Protein AF-A0A7W9GZY9-F1 (afdb_monomer_lite)

Organism: NCBI:txid36816

Structure (mmCIF, N/CA/C/O backbone):
data_AF-A0A7W9GZY9-F1
#
_entry.id   AF-A0A7W9GZY9-F1
#
loop_
_atom_site.group_PDB
_atom_site.id
_atom_site.type_symbol
_atom_site.label_atom_id
_atom_site.label_alt_id
_atom_site.label_comp_id
_atom_site.label_asym_id
_atom_site.label_entity_id
_atom_site.label_seq_id
_atom_site.pdbx_PDB_ins_code
_atom_site.Cartn_x
_atom_site.Cartn_y
_atom_site.Cartn_z
_atom_site.occupancy
_atom_site.B_iso_or_equiv
_atom_site.auth_seq_id
_atom_site.auth_comp_id
_atom_site.auth_asym_id
_atom_site.auth_atom_id
_atom_site.pdbx_PDB_model_num
ATOM 1 N N . MET A 1 1 ? 15.748 34.956 -6.530 1.00 38.41 1 MET A N 1
ATOM 2 C CA . MET A 1 1 ? 16.779 33.923 -6.765 1.00 38.41 1 MET A CA 1
ATOM 3 C C . MET A 1 1 ? 16.894 33.105 -5.485 1.00 38.41 1 MET A C 1
ATOM 5 O O . MET A 1 1 ? 17.494 33.582 -4.536 1.00 38.41 1 MET A O 1
ATOM 9 N N . TRP A 1 2 ? 16.188 31.975 -5.385 1.00 44.91 2 TRP A N 1
ATOM 10 C CA . TRP A 1 2 ? 16.143 31.163 -4.159 1.00 44.91 2 TRP A CA 1
ATOM 11 C C . TRP A 1 2 ? 17.319 30.171 -4.156 1.00 44.91 2 TRP A C 1
ATOM 13 O O . TRP A 1 2 ? 17.414 29.392 -5.106 1.00 44.91 2 TRP A O 1
ATOM 23 N N . PRO A 1 3 ? 18.227 30.183 -3.163 1.00 57.91 3 PRO A N 1
ATOM 24 C CA . PRO A 1 3 ? 19.359 29.268 -3.145 1.00 57.91 3 PRO A CA 1
ATOM 25 C C . PRO A 1 3 ? 18.979 27.895 -2.563 1.00 57.91 3 PRO A C 1
ATOM 27 O O . PRO A 1 3 ? 18.431 27.791 -1.471 1.00 57.91 3 PRO A O 1
ATOM 30 N N . CYS A 1 4 ? 19.318 26.851 -3.323 1.00 59.53 4 CYS A N 1
ATOM 31 C CA . CYS A 1 4 ? 19.622 25.472 -2.921 1.00 59.53 4 CYS A CA 1
ATOM 32 C C . CYS A 1 4 ? 18.678 24.761 -1.931 1.00 59.53 4 CYS A C 1
ATOM 34 O O . CYS A 1 4 ? 18.964 24.643 -0.741 1.00 59.53 4 CYS A O 1
ATOM 36 N N . SER A 1 5 ? 17.641 24.110 -2.465 1.00 62.06 5 SER A N 1
ATOM 37 C CA . SER A 1 5 ? 16.952 22.985 -1.798 1.00 62.06 5 SER A CA 1
ATOM 38 C C . SER A 1 5 ? 17.478 21.604 -2.244 1.00 62.06 5 SER A C 1
ATOM 40 O O . SER A 1 5 ? 17.021 20.572 -1.752 1.00 62.06 5 SER A O 1
ATOM 42 N N . ASP A 1 6 ? 18.469 21.559 -3.142 1.00 60.94 6 ASP A N 1
ATOM 43 C CA . ASP A 1 6 ? 18.943 20.327 -3.795 1.00 60.94 6 ASP A CA 1
ATOM 44 C C . ASP A 1 6 ? 19.582 19.301 -2.851 1.00 60.94 6 ASP A C 1
ATOM 46 O O . ASP A 1 6 ? 19.540 18.097 -3.116 1.00 60.94 6 ASP A O 1
ATOM 50 N N . GLY A 1 7 ? 20.159 19.744 -1.730 1.00 62.81 7 GLY A N 1
ATOM 51 C CA . GLY A 1 7 ? 20.881 18.865 -0.805 1.00 62.81 7 GLY A CA 1
ATOM 52 C C . GLY A 1 7 ? 20.000 17.782 -0.176 1.00 62.81 7 GLY A C 1
ATOM 53 O O . GLY A 1 7 ? 20.438 16.641 -0.033 1.00 62.81 7 GLY A O 1
ATOM 54 N N . ALA A 1 8 ? 18.746 18.110 0.145 1.00 63.44 8 ALA A N 1
ATOM 55 C CA . ALA A 1 8 ? 17.807 17.160 0.735 1.00 63.44 8 ALA A CA 1
ATOM 56 C C . ALA A 1 8 ? 17.257 16.182 -0.317 1.00 63.44 8 ALA A C 1
ATOM 58 O O . ALA A 1 8 ? 17.235 14.974 -0.088 1.00 63.44 8 ALA A O 1
ATOM 59 N N . PHE A 1 9 ? 16.880 16.678 -1.499 1.00 63.91 9 PHE A N 1
ATOM 60 C CA . PHE A 1 9 ? 16.313 15.857 -2.575 1.00 63.91 9 PHE A CA 1
ATOM 61 C C . PHE A 1 9 ? 17.330 14.857 -3.134 1.00 63.91 9 PHE A C 1
ATOM 63 O O . PHE A 1 9 ? 17.049 13.667 -3.266 1.00 63.91 9 PHE A O 1
ATOM 70 N N . ARG A 1 10 ? 18.568 15.297 -3.375 1.00 72.62 10 ARG A N 1
ATOM 71 C CA . ARG A 1 10 ? 19.619 14.443 -3.947 1.00 72.62 10 ARG A CA 1
ATOM 72 C C . ARG A 1 10 ? 20.006 13.269 -3.040 1.00 72.62 10 ARG A C 1
ATOM 74 O O . ARG A 1 10 ? 20.570 12.287 -3.517 1.00 72.62 10 ARG A O 1
ATOM 81 N N . ARG A 1 11 ? 19.698 13.354 -1.741 1.00 74.12 11 ARG A N 1
ATOM 82 C CA . ARG A 1 11 ? 19.921 12.288 -0.752 1.00 74.12 11 ARG A CA 1
ATOM 83 C C . ARG A 1 11 ? 18.701 11.390 -0.550 1.00 74.12 11 ARG A C 1
ATOM 85 O O . ARG A 1 11 ? 18.878 10.208 -0.277 1.00 74.12 11 ARG A O 1
ATOM 92 N N . THR A 1 12 ? 17.485 11.909 -0.716 1.00 82.06 12 THR A N 1
ATOM 93 C CA . THR A 1 12 ? 16.244 11.138 -0.528 1.00 82.06 12 THR A CA 1
ATOM 94 C C . THR A 1 12 ? 15.785 10.420 -1.792 1.00 82.06 12 THR A C 1
ATOM 96 O O . THR A 1 12 ? 15.200 9.343 -1.693 1.00 82.06 12 THR A O 1
ATOM 99 N N . VAL A 1 13 ? 16.098 10.946 -2.980 1.00 85.00 13 VAL A N 1
ATOM 100 C CA . VAL A 1 13 ? 15.737 10.324 -4.266 1.00 85.00 13 VAL A CA 1
ATOM 101 C C . VAL A 1 13 ? 16.300 8.910 -4.424 1.00 85.00 13 VAL A C 1
ATOM 103 O O . VAL A 1 13 ? 15.518 8.016 -4.751 1.00 85.00 13 VAL A O 1
ATOM 106 N N . PRO A 1 14 ? 17.597 8.643 -4.162 1.00 87.44 14 PRO A N 1
ATOM 107 C CA . PRO A 1 14 ? 18.137 7.291 -4.290 1.00 87.44 14 PRO A CA 1
ATOM 108 C C . PRO A 1 14 ? 17.463 6.305 -3.333 1.00 87.44 14 PRO A C 1
ATOM 110 O O . PRO A 1 14 ? 17.169 5.174 -3.710 1.00 87.44 14 PRO A O 1
ATOM 113 N N . PHE A 1 15 ? 17.159 6.750 -2.111 1.00 87.25 15 PHE A N 1
ATOM 114 C CA . PHE A 1 15 ? 16.442 5.937 -1.134 1.00 87.25 15 PHE A CA 1
ATOM 115 C C . PHE A 1 15 ? 15.004 5.643 -1.585 1.00 87.25 15 PHE A C 1
ATOM 117 O O . PHE A 1 15 ? 14.563 4.498 -1.536 1.00 87.25 15 PHE A O 1
ATOM 124 N N . GLY A 1 16 ? 14.290 6.646 -2.105 1.00 89.06 16 GLY A N 1
ATOM 125 C CA . GLY A 1 16 ? 12.948 6.467 -2.663 1.00 89.06 16 GLY A CA 1
ATOM 126 C C . GLY A 1 16 ? 12.925 5.493 -3.844 1.00 89.06 16 GLY A C 1
ATOM 127 O O . GLY A 1 16 ? 12.056 4.622 -3.905 1.00 89.06 16 GLY A O 1
ATOM 128 N N . LEU A 1 17 ? 13.914 5.584 -4.739 1.00 91.38 17 LEU A N 1
ATOM 129 C CA . LEU A 1 17 ? 14.094 4.640 -5.846 1.00 91.38 17 LEU A CA 1
ATOM 130 C C . LEU A 1 17 ? 14.376 3.223 -5.342 1.00 91.38 17 LEU A C 1
ATOM 132 O O . LEU A 1 17 ? 13.796 2.274 -5.860 1.00 91.38 17 LEU A O 1
ATOM 136 N N . TYR A 1 18 ? 15.201 3.070 -4.307 1.00 93.25 18 TYR A N 1
ATOM 137 C CA . TYR A 1 18 ? 15.462 1.769 -3.694 1.00 93.25 18 TYR A CA 1
ATOM 138 C C . TYR A 1 18 ? 14.196 1.157 -3.070 1.00 93.25 18 TYR A C 1
ATOM 140 O O . TYR A 1 18 ? 13.861 0.003 -3.323 1.00 93.25 18 TYR A O 1
ATOM 148 N N . CYS A 1 19 ? 13.420 1.933 -2.311 1.00 90.75 19 CYS A N 1
ATOM 149 C CA . CYS A 1 19 ? 12.134 1.470 -1.781 1.00 90.75 19 CYS A CA 1
ATOM 150 C C . CYS A 1 19 ? 11.154 1.071 -2.898 1.00 90.75 19 CYS A C 1
ATOM 152 O O . CYS A 1 19 ? 10.421 0.084 -2.767 1.00 90.75 19 CYS A O 1
ATOM 154 N N . TYR A 1 20 ? 11.142 1.825 -4.000 1.00 92.00 20 TYR A N 1
ATOM 155 C CA . TYR A 1 20 ? 10.323 1.536 -5.174 1.00 92.00 20 TYR A CA 1
ATOM 156 C C . TYR A 1 20 ? 10.723 0.208 -5.823 1.00 92.00 20 TYR A C 1
ATOM 158 O O . TYR A 1 20 ? 9.859 -0.642 -6.046 1.00 92.00 20 TYR A O 1
ATOM 166 N N . THR A 1 21 ? 12.018 -0.013 -6.072 1.00 93.56 21 THR A N 1
ATOM 167 C CA . THR A 1 21 ? 12.503 -1.256 -6.689 1.00 93.56 21 THR A CA 1
ATOM 168 C C . THR A 1 21 ? 12.222 -2.462 -5.804 1.00 93.56 21 THR A C 1
ATOM 170 O O . THR A 1 21 ? 11.682 -3.449 -6.299 1.00 93.56 21 THR A O 1
ATOM 173 N N . VAL A 1 22 ? 12.472 -2.371 -4.494 1.00 93.38 22 VAL A N 1
ATOM 174 C CA . VAL A 1 22 ? 12.145 -3.440 -3.535 1.00 93.38 22 VAL A CA 1
ATOM 175 C C . VAL A 1 22 ? 10.652 -3.775 -3.568 1.00 93.38 22 VAL A C 1
ATOM 177 O O . VAL A 1 22 ? 10.286 -4.949 -3.601 1.00 93.38 22 VAL A O 1
ATOM 180 N N . THR A 1 23 ? 9.781 -2.762 -3.623 1.00 91.62 23 THR A N 1
ATOM 181 C CA . THR A 1 23 ? 8.324 -2.966 -3.690 1.00 91.62 23 THR A CA 1
ATOM 182 C C . THR A 1 23 ? 7.915 -3.704 -4.966 1.00 91.62 23 THR A C 1
ATOM 184 O O . THR A 1 23 ? 7.133 -4.652 -4.900 1.00 91.62 23 THR A O 1
ATOM 187 N N . VAL A 1 24 ? 8.453 -3.297 -6.121 1.00 89.50 24 VAL A N 1
ATOM 188 C CA . VAL A 1 24 ? 8.151 -3.920 -7.420 1.00 89.50 24 VAL A CA 1
ATOM 189 C C . VAL A 1 24 ? 8.677 -5.355 -7.483 1.00 89.50 24 VAL A C 1
ATOM 191 O O . VAL A 1 24 ? 7.938 -6.255 -7.878 1.00 89.50 24 VAL A O 1
ATOM 194 N N . VAL A 1 25 ? 9.918 -5.591 -7.047 1.00 92.62 25 VAL A N 1
ATOM 195 C CA . VAL A 1 25 ? 10.545 -6.924 -7.042 1.00 92.62 25 VAL A CA 1
ATOM 196 C C . VAL A 1 25 ? 9.796 -7.875 -6.112 1.00 92.62 25 VAL A C 1
ATOM 198 O O . VAL A 1 25 ? 9.455 -8.989 -6.509 1.00 92.62 25 VAL A O 1
ATOM 201 N N . TRP A 1 26 ? 9.471 -7.438 -4.894 1.00 92.12 26 TRP A N 1
ATOM 202 C CA . TRP A 1 26 ? 8.670 -8.247 -3.978 1.00 92.12 26 TRP A CA 1
ATOM 203 C C . TRP A 1 26 ? 7.298 -8.574 -4.572 1.00 92.12 26 TRP A C 1
ATOM 205 O O . TRP A 1 26 ? 6.848 -9.721 -4.496 1.00 92.12 26 TRP A O 1
ATOM 215 N N . TYR A 1 27 ? 6.643 -7.588 -5.192 1.00 88.62 27 TYR A N 1
ATOM 216 C CA . TYR A 1 27 ? 5.340 -7.801 -5.805 1.00 88.62 27 TYR A CA 1
ATOM 217 C C . TYR A 1 27 ? 5.414 -8.820 -6.946 1.00 88.62 27 TYR A C 1
ATOM 219 O O . TYR A 1 27 ? 4.575 -9.711 -6.997 1.00 88.62 27 TYR A O 1
ATOM 227 N N . ALA A 1 28 ? 6.432 -8.748 -7.805 1.00 86.44 28 ALA A N 1
ATOM 228 C CA . ALA A 1 28 ? 6.624 -9.704 -8.892 1.00 86.44 28 ALA A CA 1
ATOM 229 C C . ALA A 1 28 ? 6.870 -11.139 -8.391 1.00 86.44 28 ALA A C 1
ATOM 231 O O . ALA A 1 28 ? 6.350 -12.083 -8.977 1.00 86.44 28 ALA A O 1
ATOM 232 N N . LEU A 1 29 ? 7.632 -11.304 -7.305 1.00 86.62 29 LEU A N 1
ATOM 233 C CA . LEU A 1 29 ? 8.056 -12.622 -6.816 1.00 86.62 29 LEU A CA 1
ATOM 234 C C . LEU A 1 29 ? 7.056 -13.290 -5.858 1.00 86.62 29 LEU A C 1
ATOM 236 O O . LEU A 1 29 ? 6.875 -14.500 -5.906 1.00 86.62 29 LEU A O 1
ATOM 240 N N . HIS A 1 30 ? 6.427 -12.520 -4.968 1.00 81.94 30 HIS A N 1
ATOM 241 C CA . HIS A 1 30 ? 5.624 -13.057 -3.856 1.00 81.94 30 HIS A CA 1
ATOM 242 C C . HIS A 1 30 ? 4.210 -12.471 -3.801 1.00 81.94 30 HIS A C 1
ATOM 244 O O . HIS A 1 30 ? 3.295 -13.072 -3.237 1.00 81.94 30 HIS A O 1
ATOM 250 N N . GLY A 1 31 ? 4.033 -11.260 -4.333 1.00 71.62 31 GLY A N 1
ATOM 251 C CA . GLY A 1 31 ? 2.794 -10.498 -4.222 1.00 71.62 31 GLY A CA 1
ATOM 252 C C . GLY A 1 31 ? 1.835 -10.672 -5.395 1.00 71.62 31 GLY A C 1
ATOM 253 O O . GLY A 1 31 ? 0.679 -10.281 -5.255 1.00 71.62 31 GLY A O 1
ATOM 254 N N . HIS A 1 32 ? 2.268 -11.234 -6.524 1.00 76.75 32 HIS A N 1
ATOM 255 C CA . HIS A 1 32 ? 1.465 -11.278 -7.737 1.00 76.75 32 HIS A CA 1
ATOM 256 C C . HIS A 1 32 ? 0.315 -12.276 -7.587 1.00 76.75 32 HIS A C 1
ATOM 258 O O . HIS A 1 32 ? 0.522 -13.487 -7.523 1.00 76.75 32 HIS A O 1
ATOM 264 N N . ARG A 1 33 ? -0.920 -11.766 -7.532 1.00 71.06 33 ARG A N 1
ATOM 265 C CA . ARG A 1 33 ? -2.122 -12.574 -7.748 1.00 71.06 33 ARG A CA 1
ATOM 266 C C . ARG A 1 33 ? -2.893 -11.996 -8.930 1.00 71.06 33 ARG A C 1
ATOM 268 O O . ARG A 1 33 ? -3.140 -10.789 -8.933 1.00 71.06 33 ARG A O 1
ATOM 275 N N . PRO A 1 34 ? -3.325 -12.822 -9.896 1.00 67.81 34 PRO A N 1
ATOM 276 C CA . PRO A 1 34 ? -4.078 -12.341 -11.055 1.00 67.81 34 PRO A CA 1
ATOM 277 C C . PRO A 1 34 ? -5.401 -11.656 -10.662 1.00 67.81 34 PRO A C 1
ATOM 279 O O . PRO A 1 34 ? -5.874 -10.786 -11.388 1.00 67.81 34 PRO A O 1
ATOM 282 N N . SER A 1 35 ? -5.954 -11.969 -9.482 1.00 68.62 35 SER A N 1
ATOM 283 C CA . SER A 1 35 ? -7.151 -11.320 -8.932 1.00 68.62 35 SER A CA 1
ATOM 284 C C . SER A 1 35 ? -6.907 -9.927 -8.333 1.00 68.62 35 SER A C 1
ATOM 286 O O . SER A 1 35 ? -7.853 -9.187 -8.089 1.00 68.62 35 SER A O 1
ATOM 288 N N . ASP A 1 36 ? -5.660 -9.503 -8.103 1.00 68.38 36 ASP A N 1
ATOM 289 C CA . ASP A 1 36 ? -5.404 -8.200 -7.469 1.00 68.38 36 ASP A CA 1
ATOM 290 C C . ASP A 1 36 ? -5.924 -7.034 -8.325 1.00 68.38 36 ASP A C 1
ATOM 292 O O . ASP A 1 36 ? -6.402 -6.026 -7.798 1.00 68.38 36 ASP A O 1
ATOM 296 N N . ALA A 1 37 ? -5.834 -7.167 -9.653 1.00 65.12 37 ALA A N 1
ATOM 297 C CA . ALA A 1 37 ? -6.320 -6.164 -10.592 1.00 65.12 37 ALA A CA 1
ATOM 298 C C . ALA A 1 37 ? -7.858 -6.106 -10.622 1.00 65.12 37 ALA A C 1
ATOM 300 O O . ALA A 1 37 ? -8.417 -5.008 -10.669 1.00 65.12 37 ALA A O 1
ATOM 301 N N . SER A 1 38 ? -8.549 -7.251 -10.541 1.00 68.12 38 SER A N 1
ATOM 302 C CA . SER A 1 38 ? -10.016 -7.299 -10.456 1.00 68.12 38 SER A CA 1
ATOM 303 C C . SER A 1 38 ? -10.514 -6.734 -9.128 1.00 68.12 38 SER A C 1
ATOM 305 O O . SER A 1 38 ? -11.321 -5.805 -9.133 1.00 68.12 38 SER A O 1
ATOM 307 N N . ASP A 1 39 ? -9.939 -7.160 -8.001 1.00 70.94 39 ASP A N 1
ATOM 308 C CA . ASP A 1 39 ? -10.333 -6.678 -6.671 1.00 70.94 39 ASP A CA 1
ATOM 309 C C . ASP A 1 39 ? -10.062 -5.171 -6.509 1.00 70.94 39 ASP A C 1
ATOM 311 O O . ASP A 1 39 ? -10.681 -4.469 -5.700 1.00 70.94 39 ASP A O 1
ATOM 315 N N . ARG A 1 40 ? -9.067 -4.638 -7.232 1.00 69.06 40 ARG A N 1
ATOM 316 C CA . ARG A 1 40 ? -8.783 -3.200 -7.252 1.00 69.06 40 ARG A CA 1
ATOM 317 C C . ARG A 1 40 ? -9.804 -2.430 -8.084 1.00 69.06 40 ARG A C 1
ATOM 319 O O . ARG A 1 40 ? -10.190 -1.341 -7.650 1.00 69.06 40 ARG A O 1
ATOM 326 N N . ARG A 1 41 ? -10.233 -2.976 -9.227 1.00 68.94 41 ARG A N 1
ATOM 327 C CA . ARG A 1 41 ? -11.276 -2.402 -10.098 1.00 68.94 41 ARG A CA 1
ATOM 328 C C . ARG A 1 41 ? -12.626 -2.342 -9.396 1.00 68.94 41 ARG A C 1
ATOM 330 O O . ARG A 1 41 ? -13.292 -1.315 -9.461 1.00 68.94 41 ARG A O 1
ATOM 337 N N . GLU A 1 42 ? -12.981 -3.378 -8.640 1.00 72.62 42 GLU A N 1
ATOM 338 C CA . GLU A 1 42 ? -14.193 -3.373 -7.810 1.00 72.62 42 GLU A CA 1
ATOM 339 C C . GLU A 1 42 ? -14.203 -2.210 -6.806 1.00 72.62 42 GLU A C 1
ATOM 341 O O . GLU A 1 42 ? -15.248 -1.603 -6.556 1.00 72.62 42 GLU A O 1
ATOM 346 N N . ARG A 1 43 ? -13.021 -1.859 -6.277 1.00 70.56 43 ARG A N 1
ATOM 347 C CA . ARG A 1 43 ? -12.826 -0.793 -5.281 1.00 70.56 43 ARG A CA 1
ATOM 348 C C . ARG A 1 43 ? -12.602 0.607 -5.864 1.00 70.56 43 ARG A C 1
ATOM 350 O O . ARG A 1 43 ? -12.867 1.583 -5.174 1.00 70.56 43 ARG A O 1
ATOM 357 N N . ALA A 1 44 ? -12.117 0.746 -7.100 1.00 67.81 44 ALA A N 1
ATOM 358 C CA . ALA A 1 44 ? -12.121 2.017 -7.837 1.00 67.81 44 ALA A CA 1
ATOM 359 C C . ALA A 1 44 ? -12.803 1.842 -9.188 1.00 67.81 44 ALA A C 1
ATOM 361 O O . ALA A 1 44 ? -12.158 1.675 -10.222 1.00 67.81 44 ALA A O 1
ATOM 362 N N . ARG A 1 45 ? -14.130 1.957 -9.161 1.00 63.91 45 ARG A N 1
ATOM 363 C CA . ARG A 1 45 ? -14.983 1.838 -10.348 1.00 63.91 45 ARG A CA 1
ATOM 364 C C . ARG A 1 45 ? -14.751 2.935 -11.395 1.00 63.91 45 ARG A C 1
ATOM 366 O O . ARG A 1 45 ? -15.185 2.785 -12.527 1.00 63.91 45 ARG A O 1
ATOM 373 N N . TRP A 1 46 ? -14.062 4.017 -11.031 1.00 73.88 46 TRP A N 1
ATOM 374 C CA . TRP A 1 46 ? -13.830 5.187 -11.883 1.00 73.88 46 TRP A CA 1
ATOM 375 C C . TRP A 1 46 ? -12.592 5.075 -12.795 1.00 73.88 46 TRP A C 1
ATOM 377 O O . TRP A 1 46 ? -12.380 5.958 -13.618 1.00 73.88 46 TRP A O 1
ATOM 387 N N . TYR A 1 47 ? -11.784 4.009 -12.692 1.00 62.72 47 TYR A N 1
ATOM 388 C CA . TYR A 1 47 ? -10.597 3.804 -13.541 1.00 62.72 47 TYR A CA 1
ATOM 389 C C . TYR A 1 47 ? -10.522 2.356 -14.050 1.00 62.72 47 TYR A C 1
ATOM 391 O O . TYR A 1 47 ? -9.856 1.494 -13.475 1.00 62.72 47 TYR A O 1
ATOM 399 N N . THR A 1 48 ? -11.244 2.075 -15.137 1.00 65.88 48 THR A N 1
ATOM 400 C CA . THR A 1 48 ? -11.481 0.710 -15.645 1.00 65.88 48 THR A CA 1
ATOM 401 C C . THR A 1 48 ? -10.415 0.216 -16.627 1.00 65.88 48 THR A C 1
ATOM 403 O O . THR A 1 48 ? -10.159 -0.985 -16.698 1.00 65.88 48 THR A O 1
ATOM 406 N N . THR A 1 49 ? -9.731 1.120 -17.334 1.00 74.75 49 THR A N 1
ATOM 407 C CA . THR A 1 49 ? -8.769 0.779 -18.402 1.00 74.75 49 THR A CA 1
ATOM 408 C C . THR A 1 49 ? -7.431 0.241 -17.882 1.00 74.75 49 THR A C 1
ATOM 410 O O . THR A 1 49 ? -6.651 -0.342 -18.631 1.00 74.75 49 THR A O 1
ATOM 413 N N . LYS A 1 50 ? -7.121 0.414 -16.592 1.00 69.94 50 LYS A N 1
ATOM 414 C CA . LYS A 1 50 ? -5.828 -0.004 -16.038 1.00 69.94 50 LYS A CA 1
ATOM 415 C C . LYS A 1 50 ? -5.818 -1.516 -15.776 1.00 69.94 50 LYS A C 1
ATOM 417 O O . LYS A 1 50 ? -6.566 -2.018 -14.936 1.00 69.94 50 LYS A O 1
ATOM 422 N N . THR A 1 51 ? -4.994 -2.248 -16.524 1.00 71.00 51 THR A N 1
ATOM 423 C CA . THR A 1 51 ? -4.861 -3.721 -16.430 1.00 71.00 51 THR A CA 1
ATOM 424 C C . THR A 1 51 ? -3.795 -4.162 -15.435 1.00 71.00 51 THR A C 1
ATOM 426 O O . THR A 1 51 ? -3.893 -5.249 -14.876 1.00 71.00 51 THR A O 1
ATOM 429 N N . TYR A 1 52 ? -2.826 -3.293 -15.144 1.00 71.69 52 TYR A N 1
ATOM 430 C CA . TYR A 1 52 ? -1.729 -3.599 -14.233 1.00 71.69 52 TYR A CA 1
ATOM 431 C C . TYR A 1 52 ? -1.816 -2.780 -12.938 1.00 71.69 52 TYR A C 1
ATOM 433 O O . TYR A 1 52 ? -2.102 -1.576 -12.994 1.00 71.69 52 TYR A O 1
ATOM 441 N N . PRO A 1 53 ? -1.553 -3.396 -11.771 1.00 75.25 53 PRO A N 1
ATOM 442 C CA . PRO A 1 53 ? -1.524 -2.687 -10.496 1.00 75.25 53 PRO A CA 1
ATOM 443 C C . PRO A 1 53 ? -0.484 -1.563 -10.534 1.00 75.25 53 PRO A C 1
ATOM 445 O O . PRO A 1 53 ? 0.594 -1.709 -11.110 1.00 75.25 53 PRO A O 1
ATOM 448 N N . SER A 1 54 ? -0.802 -0.417 -9.930 1.00 83.69 54 SER A N 1
ATOM 449 C CA . SER A 1 54 ? 0.187 0.649 -9.759 1.00 83.69 54 SER A CA 1
ATOM 450 C C . SER A 1 54 ? 1.164 0.300 -8.639 1.00 83.69 54 SER A C 1
ATOM 452 O O . SER A 1 54 ? 0.833 -0.472 -7.741 1.00 83.69 54 SER A O 1
ATOM 454 N N . VAL A 1 55 ? 2.341 0.929 -8.610 1.00 84.12 55 VAL A N 1
ATOM 455 C CA . VA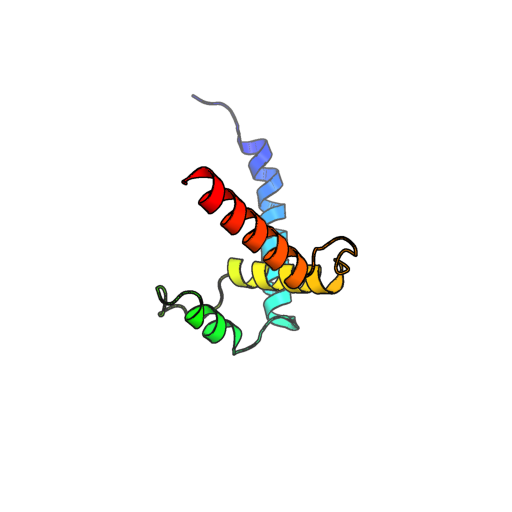L A 1 55 ? 3.277 0.715 -7.491 1.00 84.12 55 VAL A CA 1
ATOM 456 C C . VAL A 1 55 ? 2.707 1.189 -6.153 1.00 84.12 55 VAL A C 1
ATOM 458 O O . VAL A 1 55 ? 3.019 0.612 -5.115 1.00 84.12 55 VAL A O 1
ATOM 461 N N . SER A 1 56 ? 1.788 2.159 -6.161 1.00 84.00 56 SER A N 1
ATOM 462 C CA . SER A 1 56 ? 1.027 2.520 -4.959 1.00 84.00 56 SER A CA 1
ATOM 463 C C . SER A 1 56 ? 0.174 1.350 -4.453 1.00 8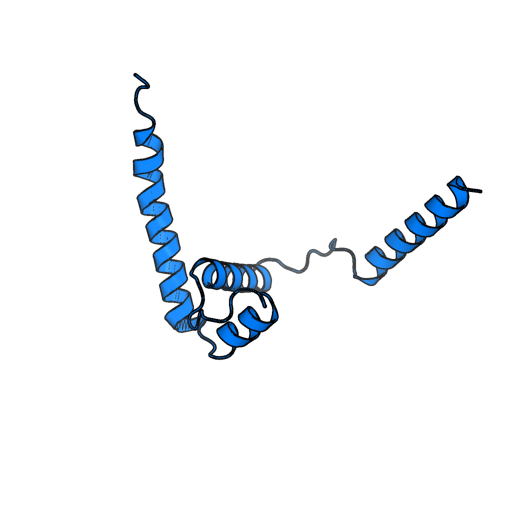4.00 56 SER A C 1
ATOM 465 O O . SER A 1 56 ? 0.164 1.064 -3.254 1.00 84.00 56 SER A O 1
ATOM 467 N N . ASP A 1 57 ? -0.474 0.611 -5.360 1.00 82.94 57 ASP A N 1
ATOM 468 C CA . ASP A 1 57 ? -1.258 -0.579 -5.014 1.00 82.94 57 ASP A CA 1
ATOM 469 C C . ASP A 1 57 ? -0.355 -1.712 -4.500 1.00 82.94 57 ASP A C 1
ATOM 471 O O . ASP A 1 57 ? -0.669 -2.339 -3.485 1.00 82.94 57 ASP A O 1
ATOM 475 N N . MET A 1 58 ? 0.799 -1.927 -5.144 1.00 88.62 58 MET A N 1
ATOM 476 C CA . MET A 1 58 ? 1.812 -2.895 -4.698 1.00 88.62 58 MET A CA 1
ATOM 477 C C . MET A 1 58 ? 2.311 -2.557 -3.287 1.00 88.62 58 MET A C 1
ATOM 479 O O . MET A 1 58 ? 2.332 -3.419 -2.409 1.00 88.62 58 MET A O 1
ATOM 483 N N . GLY A 1 59 ? 2.627 -1.283 -3.036 1.00 89.88 59 GLY A N 1
ATOM 484 C CA . GLY A 1 59 ? 3.044 -0.788 -1.727 1.00 89.88 59 GLY A CA 1
ATOM 485 C C . GLY A 1 59 ? 1.940 -0.906 -0.676 1.00 89.88 59 GLY A C 1
ATOM 486 O O . GLY A 1 59 ? 2.205 -1.279 0.464 1.00 89.88 59 GLY A O 1
ATOM 487 N N . ALA A 1 60 ? 0.679 -0.656 -1.037 1.00 86.62 60 ALA A N 1
ATOM 488 C CA . ALA A 1 60 ? -0.456 -0.876 -0.142 1.00 86.62 60 ALA A CA 1
ATOM 489 C C . ALA A 1 60 ? -0.623 -2.361 0.220 1.00 86.62 60 ALA A C 1
ATOM 491 O O . ALA A 1 60 ? -0.921 -2.678 1.372 1.00 86.62 60 ALA A O 1
ATOM 492 N N . LYS A 1 61 ? -0.410 -3.279 -0.730 1.00 86.12 61 LYS A N 1
ATOM 493 C CA . LYS A 1 61 ? -0.420 -4.723 -0.463 1.00 86.12 61 LYS A CA 1
ATOM 494 C C . LYS A 1 61 ? 0.738 -5.131 0.447 1.00 86.12 61 LYS A C 1
ATOM 496 O O . LYS A 1 61 ? 0.502 -5.810 1.443 1.00 86.12 61 LYS A O 1
ATOM 501 N N . LEU A 1 62 ? 1.949 -4.652 0.166 1.00 89.44 62 LEU A N 1
ATOM 502 C CA . LEU A 1 62 ? 3.130 -4.907 0.989 1.00 89.44 62 LEU A CA 1
ATOM 503 C C . LEU A 1 62 ? 2.924 -4.436 2.437 1.00 89.44 62 LEU A C 1
ATOM 505 O O . LEU A 1 62 ? 3.140 -5.207 3.369 1.00 89.44 62 LEU A O 1
ATOM 509 N N . ARG A 1 63 ? 2.406 -3.216 2.640 1.00 87.81 63 ARG A N 1
ATOM 510 C CA . ARG A 1 63 ? 2.077 -2.697 3.981 1.00 87.81 63 ARG A CA 1
ATOM 511 C C . ARG A 1 63 ? 1.080 -3.582 4.722 1.00 87.81 63 ARG A C 1
ATOM 513 O O . ARG A 1 63 ? 1.261 -3.807 5.910 1.00 87.81 63 ARG A O 1
ATOM 520 N N . ARG A 1 64 ? 0.051 -4.104 4.042 1.00 85.50 64 ARG A N 1
ATOM 521 C CA . ARG A 1 64 ? -0.922 -5.023 4.662 1.00 85.50 64 ARG A CA 1
ATOM 522 C C . ARG A 1 64 ? -0.274 -6.329 5.106 1.00 85.50 64 ARG A C 1
ATOM 524 O O . ARG A 1 64 ? -0.592 -6.797 6.189 1.00 85.50 64 ARG A O 1
ATOM 531 N N . VAL A 1 65 ? 0.629 -6.894 4.305 1.00 87.31 65 VAL A N 1
ATOM 532 C CA . VAL A 1 65 ? 1.346 -8.131 4.660 1.00 87.31 65 VAL A CA 1
ATOM 533 C C . VAL A 1 65 ? 2.282 -7.897 5.844 1.00 87.31 65 VAL A C 1
ATOM 535 O O . VAL A 1 65 ? 2.264 -8.678 6.789 1.00 87.31 65 VAL A O 1
ATOM 538 N N . ILE A 1 66 ? 3.046 -6.800 5.833 1.00 87.38 66 ILE A N 1
ATOM 539 C CA . ILE A 1 66 ? 3.917 -6.422 6.955 1.00 87.38 66 ILE A CA 1
ATOM 540 C C . ILE A 1 66 ? 3.079 -6.195 8.216 1.00 87.38 66 ILE A C 1
ATOM 542 O O . ILE A 1 66 ? 3.402 -6.740 9.264 1.00 87.38 66 ILE A O 1
ATOM 546 N N . ALA A 1 67 ? 1.975 -5.452 8.115 1.00 85.56 67 ALA A N 1
ATOM 547 C CA . ALA A 1 67 ? 1.093 -5.211 9.249 1.00 85.56 67 ALA A CA 1
ATOM 548 C C . ALA A 1 67 ? 0.485 -6.510 9.785 1.00 85.56 67 ALA A C 1
ATOM 550 O O . ALA A 1 67 ? 0.577 -6.771 10.974 1.00 85.56 67 ALA A O 1
ATOM 551 N N . ALA A 1 68 ? -0.053 -7.371 8.922 1.00 81.88 68 ALA A N 1
ATOM 552 C CA . ALA A 1 68 ? -0.601 -8.658 9.344 1.00 81.88 68 ALA A CA 1
ATOM 553 C C . ALA A 1 68 ? 0.453 -9.582 9.980 1.00 81.88 68 ALA A C 1
ATOM 555 O O . ALA A 1 68 ? 0.109 -10.423 10.805 1.00 81.88 68 ALA A O 1
ATOM 556 N N . ARG A 1 69 ? 1.728 -9.453 9.587 1.00 80.94 69 ARG A N 1
ATOM 557 C CA . ARG A 1 69 ? 2.820 -10.297 10.084 1.00 80.94 69 ARG A CA 1
ATOM 558 C C . ARG A 1 69 ? 3.452 -9.783 11.376 1.00 80.94 69 ARG A C 1
ATOM 560 O O . ARG A 1 69 ? 3.830 -10.599 12.209 1.00 80.94 69 ARG A O 1
ATOM 567 N N . PHE A 1 70 ? 3.621 -8.469 11.502 1.00 78.75 70 PHE A N 1
ATOM 568 C CA . PHE A 1 70 ? 4.466 -7.855 12.531 1.00 78.75 70 PHE A CA 1
ATOM 569 C C . PHE A 1 70 ? 3.724 -6.916 13.475 1.00 78.75 70 PHE A C 1
ATOM 571 O O . PHE A 1 70 ? 4.268 -6.590 14.526 1.00 78.75 70 PHE A O 1
ATOM 578 N N . LEU A 1 71 ? 2.508 -6.480 13.139 1.00 75.31 71 LEU A N 1
ATOM 579 C CA . LEU A 1 71 ? 1.647 -5.831 14.118 1.00 75.31 71 LEU A CA 1
ATOM 580 C C . LEU A 1 71 ? 0.791 -6.933 14.753 1.00 75.31 71 LEU A C 1
ATOM 582 O O . LEU A 1 71 ? -0.167 -7.381 14.117 1.00 75.31 71 LEU A O 1
ATOM 586 N N . PRO A 1 72 ? 1.104 -7.396 15.983 1.00 65.19 72 PRO A N 1
ATOM 587 C CA . PRO A 1 72 ? 0.128 -8.167 16.735 1.00 65.19 72 PRO A CA 1
ATOM 588 C C . PRO A 1 72 ? -1.142 -7.324 16.828 1.00 65.19 72 PRO A C 1
ATOM 590 O O . PRO A 1 72 ? -1.058 -6.107 17.021 1.00 65.19 72 PRO A O 1
ATOM 593 N N . THR A 1 73 ? -2.309 -7.948 16.657 1.00 63.97 73 THR A N 1
ATOM 594 C CA . THR A 1 73 ? -3.596 -7.320 16.966 1.00 63.97 73 THR A CA 1
ATOM 595 C C . THR A 1 73 ? -3.463 -6.744 18.368 1.00 63.97 73 THR A C 1
ATOM 597 O O . THR A 1 73 ? -3.378 -7.508 19.328 1.00 63.97 73 THR A O 1
ATOM 600 N N . SER A 1 74 ? -3.288 -5.422 18.478 1.00 61.72 74 SER A N 1
ATOM 601 C CA . SER A 1 74 ? -2.966 -4.806 19.759 1.00 61.72 74 SER A CA 1
ATOM 602 C C . SER A 1 74 ? -4.042 -5.230 20.755 1.00 61.72 74 SER A C 1
ATOM 604 O O . SER A 1 74 ? -5.219 -5.090 20.426 1.00 61.72 74 SER A O 1
ATOM 606 N N . PRO A 1 75 ? -3.686 -5.730 21.948 1.00 59.72 75 PRO A N 1
ATOM 607 C CA . PRO A 1 75 ? -4.675 -6.161 22.936 1.00 59.72 75 PRO A CA 1
ATOM 608 C C . PRO A 1 75 ? -5.580 -5.012 23.419 1.00 59.72 75 PRO A C 1
ATOM 610 O O . PRO A 1 75 ? -6.576 -5.264 24.078 1.00 59.72 75 PRO A O 1
ATOM 613 N N . GLY A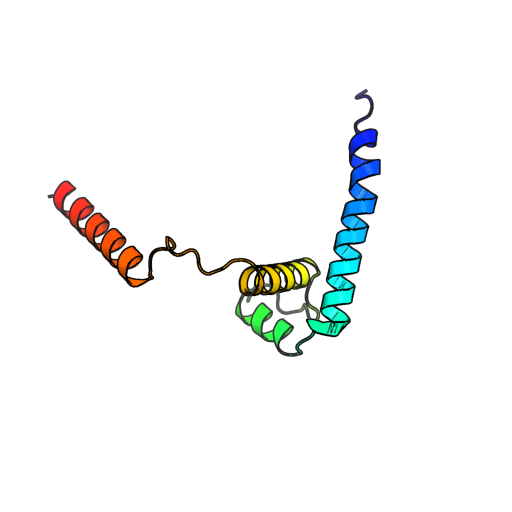 1 76 ? -5.260 -3.759 23.066 1.00 64.75 76 GLY A N 1
ATOM 614 C CA . GLY A 1 76 ? -6.111 -2.583 23.262 1.00 64.75 76 GLY A CA 1
ATOM 615 C C . GLY A 1 76 ? -6.836 -2.087 22.005 1.00 64.75 76 GLY A C 1
ATOM 616 O O . GLY A 1 76 ? -7.323 -0.961 22.012 1.00 64.75 76 GLY A O 1
ATOM 617 N N . ARG A 1 77 ? -6.872 -2.848 20.898 1.00 72.06 77 ARG A N 1
ATOM 618 C CA . ARG A 1 77 ? -7.701 -2.481 19.742 1.00 72.06 77 ARG A CA 1
ATOM 619 C C . ARG A 1 77 ? -9.151 -2.847 20.072 1.00 72.06 77 ARG A C 1
ATOM 621 O O . ARG A 1 77 ? -9.428 -4.042 20.156 1.00 72.06 77 ARG A O 1
ATOM 628 N N . PRO A 1 78 ? -10.059 -1.866 20.213 1.00 74.44 78 PRO A N 1
ATOM 629 C CA . PRO A 1 78 ? -11.435 -2.160 20.558 1.00 74.44 78 PRO A CA 1
ATOM 630 C C . PRO A 1 78 ? -12.071 -3.034 19.479 1.00 74.44 78 PRO A C 1
ATOM 632 O O . PRO A 1 78 ? -11.892 -2.822 18.271 1.00 74.44 78 PRO A O 1
ATOM 635 N N . THR A 1 79 ? -12.791 -4.048 19.932 1.00 81.69 79 THR A N 1
ATOM 636 C CA . THR A 1 79 ? -13.532 -4.972 19.086 1.00 81.69 79 THR A CA 1
ATOM 637 C C . THR A 1 79 ? -14.617 -4.197 18.343 1.00 81.69 79 THR A C 1
ATOM 639 O O . THR A 1 79 ? -15.125 -3.181 18.816 1.00 81.69 79 THR A O 1
ATOM 642 N N . HIS A 1 80 ? -15.028 -4.687 17.170 1.00 83.75 80 HIS A N 1
ATOM 643 C CA . HIS A 1 80 ? -16.126 -4.080 16.409 1.00 83.75 80 HIS A CA 1
ATOM 644 C C . HIS A 1 80 ? -17.388 -3.852 17.259 1.00 83.75 80 HIS A C 1
ATOM 646 O O . HIS A 1 80 ? -18.097 -2.879 17.030 1.00 83.75 80 HIS A O 1
ATOM 652 N N . GLN A 1 81 ? -17.651 -4.715 18.243 1.00 86.31 81 GLN A N 1
ATOM 653 C CA . GLN A 1 81 ? -18.768 -4.567 19.175 1.00 86.31 81 GLN A CA 1
ATOM 654 C C . GLN A 1 81 ? -18.611 -3.358 20.106 1.00 86.31 81 GLN A C 1
ATOM 656 O O . GLN A 1 81 ? -19.545 -2.574 20.218 1.00 86.31 81 GLN A O 1
ATOM 661 N N . GLU A 1 82 ? -17.436 -3.154 20.701 1.00 88.12 82 GLU A N 1
ATOM 662 C CA . GLU A 1 82 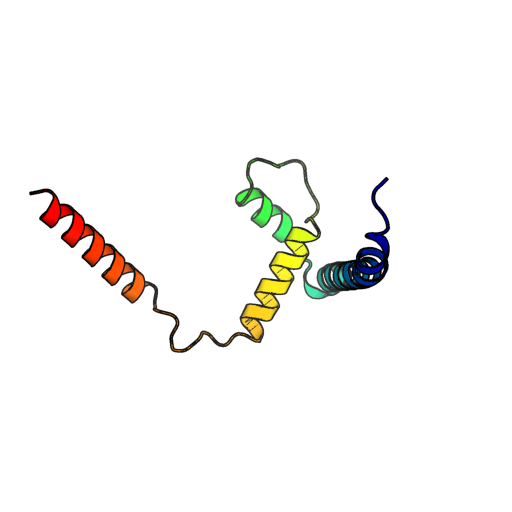? -17.157 -2.008 21.581 1.00 88.12 82 GLU A CA 1
ATOM 663 C C . GLU A 1 82 ? -17.261 -0.685 20.812 1.00 88.12 82 GLU A C 1
ATOM 665 O O . GLU A 1 82 ? -17.860 0.276 21.286 1.00 88.12 82 GLU A O 1
ATOM 670 N N . ILE A 1 83 ? -16.774 -0.659 19.565 1.00 90.38 83 ILE A N 1
ATOM 671 C CA . ILE A 1 83 ? -16.918 0.504 18.676 1.00 90.38 83 ILE A CA 1
ATOM 672 C C . ILE A 1 83 ? -18.398 0.802 18.399 1.00 90.38 83 ILE A C 1
ATOM 674 O O . ILE A 1 83 ? -18.802 1.964 18.385 1.00 90.38 83 ILE A O 1
ATOM 678 N N . ARG A 1 84 ? -19.215 -0.233 18.160 1.00 93.75 84 ARG A N 1
ATOM 679 C CA . ARG A 1 84 ? -20.656 -0.067 17.918 1.00 93.75 84 ARG A CA 1
ATOM 680 C C . ARG A 1 84 ? -21.395 0.413 19.162 1.00 93.75 84 ARG A C 1
ATOM 682 O O . ARG A 1 84 ? -22.259 1.269 19.012 1.00 93.75 84 ARG A O 1
ATOM 689 N N . ALA A 1 85 ? -21.031 -0.082 20.342 1.00 94.31 85 ALA A N 1
ATOM 690 C CA . ALA A 1 85 ? -21.618 0.352 21.605 1.00 94.31 85 ALA A CA 1
ATOM 691 C C . ALA A 1 85 ? -21.399 1.858 21.826 1.00 94.31 85 ALA A C 1
ATOM 693 O O . ALA A 1 85 ? -22.365 2.600 21.971 1.00 94.31 85 ALA A O 1
ATOM 694 N N . VAL A 1 86 ? -20.157 2.335 21.690 1.00 93.50 86 VAL A N 1
ATOM 695 C CA . VAL A 1 86 ? -19.835 3.770 21.822 1.00 93.50 86 VAL A CA 1
ATOM 696 C C . VAL A 1 86 ? -20.578 4.619 20.780 1.00 93.50 86 VAL A C 1
ATOM 698 O O . VAL A 1 86 ? -21.094 5.690 21.090 1.00 93.50 86 VAL A O 1
ATOM 701 N N . GLN A 1 87 ? -20.687 4.140 19.535 1.00 94.62 87 GLN A N 1
ATOM 702 C CA . GLN A 1 87 ? -21.446 4.839 18.489 1.00 94.62 87 GLN A CA 1
ATOM 703 C C . GLN A 1 87 ? -22.940 4.954 18.817 1.00 94.62 87 GLN A C 1
ATOM 705 O O . GLN A 1 87 ? -23.557 5.968 18.492 1.00 94.62 87 GLN A O 1
ATOM 710 N N . GLN A 1 88 ? -23.524 3.923 19.430 1.00 94.00 88 GLN A N 1
ATOM 711 C CA . GLN A 1 88 ? -24.925 3.925 19.846 1.00 94.00 88 GLN A CA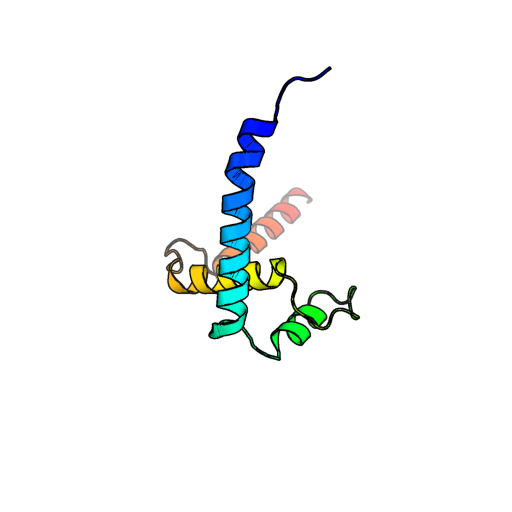 1
ATOM 712 C C . GLN A 1 88 ? -25.156 4.866 21.030 1.00 94.00 88 GLN A C 1
ATOM 714 O O . GLN A 1 88 ? -26.125 5.618 21.014 1.00 94.00 88 GLN A O 1
ATOM 719 N N . GLU A 1 89 ? -24.246 4.886 22.005 1.00 92.75 89 GLU A N 1
ATOM 720 C CA . GLU A 1 89 ? -24.297 5.812 23.142 1.00 92.75 89 GLU A CA 1
ATOM 721 C C . GLU A 1 89 ? -24.245 7.274 22.685 1.00 92.75 89 GLU A C 1
ATOM 723 O O . GLU A 1 89 ? -25.053 8.093 23.121 1.00 92.75 89 GLU A O 1
ATOM 728 N N . TRP A 1 90 ? -23.361 7.606 21.741 1.00 93.75 90 TRP A N 1
ATOM 729 C CA . TRP A 1 90 ? -23.300 8.956 21.172 1.00 93.75 90 TRP A CA 1
ATOM 730 C C . TRP A 1 90 ? -24.557 9.330 20.385 1.00 93.75 90 TRP A C 1
ATOM 732 O O . TRP A 1 90 ? -24.985 10.481 20.438 1.00 93.75 90 TRP A O 1
ATOM 742 N N . ALA A 1 91 ? -25.157 8.376 19.667 1.00 92.81 91 ALA A N 1
ATOM 743 C CA . ALA A 1 91 ? -26.412 8.601 18.954 1.00 92.81 91 ALA A CA 1
ATOM 744 C C . ALA A 1 91 ? -27.595 8.815 19.912 1.00 92.81 91 ALA A C 1
ATOM 746 O O . ALA A 1 91 ? -28.483 9.607 19.616 1.00 92.81 91 ALA A O 1
ATOM 747 N N . ALA A 1 92 ? -27.606 8.139 21.063 1.00 90.56 92 ALA A N 1
ATOM 748 C CA . ALA A 1 92 ? -28.622 8.346 22.090 1.00 90.56 92 ALA A CA 1
ATOM 749 C C . ALA A 1 92 ? -28.468 9.718 22.768 1.00 90.56 92 ALA A C 1
ATOM 751 O O . ALA A 1 92 ? -29.444 10.453 22.894 1.00 90.56 92 ALA A O 1
ATOM 752 N N . ALA A 1 93 ? -27.240 10.103 23.129 1.00 88.50 93 ALA A N 1
ATOM 753 C CA . ALA A 1 93 ? -26.961 11.388 23.773 1.00 88.50 93 ALA A CA 1
ATOM 754 C C . ALA A 1 93 ? -27.259 12.599 22.866 1.00 88.50 93 ALA A C 1
ATOM 756 O O . ALA A 1 93 ? -27.707 13.643 23.344 1.00 88.50 93 ALA A O 1
ATOM 757 N N . SER A 1 94 ? -27.039 12.478 21.552 1.00 86.38 94 SER A N 1
ATOM 758 C CA . SER A 1 94 ? -27.350 13.555 20.603 1.00 86.38 94 SER A CA 1
ATOM 759 C C . SER A 1 94 ? -28.852 13.764 20.398 1.00 86.38 94 SER A C 1
ATOM 761 O O . SER A 1 94 ? -29.270 14.892 20.144 1.00 86.38 94 SER A O 1
ATOM 763 N N . LEU A 1 95 ? -29.658 12.707 20.535 1.00 85.06 95 LEU A N 1
ATOM 764 C CA . LEU A 1 95 ? -31.120 12.788 20.495 1.00 85.06 95 LEU A CA 1
ATOM 765 C C . LEU A 1 95 ? -31.694 13.395 21.782 1.00 85.06 95 LEU A C 1
ATOM 767 O O . LEU A 1 95 ? -32.618 14.195 21.700 1.00 85.06 95 LEU A O 1
ATOM 771 N N . ASP A 1 96 ? -31.115 13.067 22.939 1.00 77.12 96 ASP A N 1
ATOM 772 C CA . ASP A 1 96 ? -31.513 13.612 24.249 1.00 77.12 96 ASP A CA 1
ATOM 773 C C . ASP A 1 96 ? -31.232 15.121 24.366 1.00 77.12 96 ASP A C 1
ATOM 775 O O . ASP A 1 96 ? -32.016 15.871 24.928 1.00 77.12 96 ASP A O 1
ATOM 779 N N . THR A 1 97 ? -30.150 15.602 23.744 1.00 72.69 97 THR A N 1
ATOM 780 C CA . THR A 1 97 ? -29.794 17.036 23.737 1.00 72.69 97 THR A CA 1
ATOM 781 C C . THR A 1 97 ? -30.709 17.883 22.833 1.00 72.69 97 THR A C 1
ATOM 783 O O . THR A 1 97 ? -30.709 19.109 22.927 1.00 72.69 97 THR A O 1
ATOM 786 N N . ALA A 1 98 ? -31.450 17.254 21.915 1.00 63.09 98 ALA A N 1
ATOM 787 C CA . ALA A 1 98 ? -32.313 17.935 20.948 1.00 63.09 98 ALA A CA 1
ATOM 788 C C . ALA A 1 98 ? -33.798 17.996 21.367 1.00 63.09 98 ALA A C 1
ATOM 790 O O . ALA A 1 98 ? -34.592 18.595 20.636 1.00 63.09 98 ALA A O 1
ATOM 791 N N . ALA A 1 99 ? -34.162 17.367 22.490 1.00 53.47 99 ALA A N 1
ATOM 792 C CA . ALA A 1 99 ? -35.508 17.336 23.067 1.00 53.47 99 ALA A CA 1
ATOM 793 C C . ALA A 1 99 ? -35.673 18.386 24.178 1.00 53.47 99 ALA A C 1
ATOM 795 O O . ALA A 1 99 ? -36.807 18.902 24.311 1.00 53.47 99 ALA A O 1
#

Sequence (99 aa):
MWPCSDGAFRRTVPFGLYCYTVTVVWYALHGHRPSDASDRRERARWYTTKTYPSVSDMGAKLRRVIAARFLPTSPGRPTHQEIRAVQQEWAAASLDTAA

Radius of gyration: 21.79 Å; chains: 1; bounding box: 56×47×43 Å

pLDDT: mean 78.24, std 12.26, range [38.41, 94.62]

Foldseek 3Di:
DDDDPPVVCVVVVVVVVVVLVVLVVCCVPPVDDQCLQVVVCVVVVPDDPDNDDDSVSSVVSVVVVCCVVPVDPPPPPDDPVRVVVVVVVVVVVVVVVVD

Secondary structure (DSSP, 8-state):
-----HHHHHHHHHHHHHHHHHHHHHIIIII--TTHHHHHHHH-TT--S--S--HHHHHHHHHHHHHHHHS---TTS--HHHHHHHHHHHHHHHHHTT-

=== Feature glossary ===
Legend for the data blocks above and below:

— What the protein is —

The amino-acid sequence is the protein's primary structure: the linear order of residues from the N-terminus to the C-terminus, written in one-letter code. Everything else here — the 3D coordinates, the secondary structure, the domain annotations — is ultimately a consequence of this string.

Functional annotations link the protein to curated databases. InterPro entries identify conserved domains and families by matching the sequence against member-database signatures (Pfam, PROSITE, CDD, …). Gene Ontology (GO) terms describe molecular function, biological process, and cellular component in a controlled vocabulary. CATH places the structure in a hierarchical fold classification (Class/Architecture/Topology/Homologous-superfamily). The organism is the source species.

— Where its atoms are —

Atomic coordinates in PDBx/mmCIF format — the same representation the Protein Data Bank distributes. Each line of the _atom_site loop places one backbone atom in Cartesian space (units: ångströms, origin: arbitrary).

The six renders are orthographic views along the three Cartesian axes in both directions. Representation (cartoon, sticks, or surface) and color scheme (sequence-rainbow or by-chain) vary across proteins so the training set covers 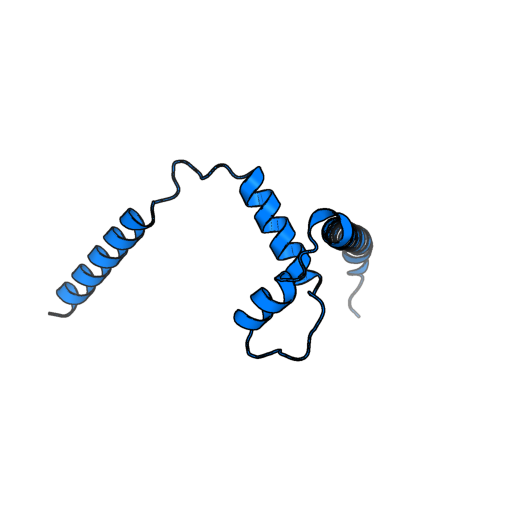all the common visualization conventions.

— Local backbone conformation —

Eight-state secondary structure (DSSP): H is the canonical α-helix, G the tighter 3₁₀-helix, I the wider π-helix; E/B are β-structure, T and S are turns and bends, and '-' is everything else. DSSP derives these from the pattern of main-chain N–H···O=C hydrogen bonds, not from the sequence.

Three-state secondary structure (P-SEA) collapses the eight DSSP classes into helix (a), strand (b), and coil (c). P-SEA assigns these from Cα geometry alone — distances and angles — without requiring backbone oxygens, so it works on any Cα trace.

φ (phi) and ψ (psi) are the two rotatable backbone dihedrals per residue: φ is the C(i-1)–N–Cα–C torsion, ψ is the N–Cα–C–N(i+1) torsion, both in degrees on (−180°, 180°]. α-helical residues cluster near (−60°, −45°); β-strand residues near (−120°, +130°). A Ramachandran plot is simply a scatter of (φ, ψ) for every residue.

— Global shape and packing —

The geometric summary reports three shape descriptors. Rg (radius of gyration) measures how spread out the Cα atoms are about their centre of mass; compact globular proteins have small Rg, elongated or unfolded ones large. Cα contacts (<8 Å, |i−j|>4) count long-range residue pairs in spatial proximity — high for tightly packed folds, near zero for rods or random coil. The bounding-box extents give the protein's footprint along x, y, z in Å.

SASA measures how much of the protein is reachable by solvent. It is computed by rolling a water-sized probe over the atomic surface and summing the exposed area (Å²). Per-residue SASA distinguishes core (buried, low SASA) from surface (exposed, high SASA) residues; total SASA is a whole-molecule size measure.

Plot images: a contact map (which residues are close in 3D, as an N×N binary image), a Ramachandran scatter (backbone torsion angles, revealing secondary-structure composition at a glance), and — for AlphaFold structures — a PAE heatmap (pairwise prediction confidence).

— Structural neighborhood —

A 3Di character summarizes, for each residue, the relative orientation of the Cα frame of its nearest spatial neighbor. Because it encodes fold topology rather than chemistry, 3Di alignments detect remote structural similarity that sequence alignment misses.

The Foldseek neighbor list gives the closest experimentally determined structures in the PDB, ranked by structural alignment. TM-score near 1 means near-identical fold; near 0.3 means only rough topology match. This is how one finds what a novel AlphaFold prediction most resembles in the solved-structure universe.

— Confidence and disorder —

For AlphaFold models, the B-factor field carries pLDDT — the model's own estimate of local accuracy on a 0–100 scale. Regions with pLDDT<50 should be treated as essentially unmodeled; they often correspond to intrinsically disordered segments.

Crystallographic B-factors measure how much each atom's electron density is smeared out, in Å². They rise in mobile loops and surface residues and fall in the buried interior. In AlphaFold models this column is repurposed to hold pLDDT instead.

Predicted Aligned Error (PAE) is an AlphaFold confidence matrix: entry (i, j) is the expected error in the position of residue j, in ångströms, when the prediction is superimposed on the true structure at residue i. Low PAE within a block of residues means that block is internally rigid and well-predicted; high PAE between two blocks means their relative placement is uncertain even if each block individually is confident.